Protein AF-A0A6P7FB14-F1 (afdb_monomer_lite)

Foldseek 3Di:
DVVVVVVVVVVVVVVVVVVVVVVVVVVVVVVVVVVVVVVVVVVVVVVVVVVVVVVVVVVVVVVVVVVVVCVVCVQKDKFFDDFDPDQDWVVQQVVVQVCCCPVQVQRFRWDTWHDPDRGIIITGGPDNVSVVVSVVSVVD

Organism: NCBI:txid50390

pLDDT: mean 91.35, std 7.08, range [62.12, 98.44]

Secondary structure (DSSP, 8-state):
-HHHHHHHHHHHHHHHHHHHHHHHHHHHHHHHHHHHHHHHHHHHHHHHHHHHHHHHHHHHHHHHHHHHHHHHHHTEEEEESS------HHHHHHHHHHHHHHHS------SEEEEEETTEEEEE-SSHHHHHHHHHHHT-

Sequence (140 aa):
MMANLTKETQDLKIHVKEIKEEQRQYREKMRELRIELEELRQENGEVRRENEHMKKELEDVKVRLERIDRARKENNVIVQGMTIDTGDRRLLKETMENFMKKELDINIKIEEAVKLGNKTCLVRLPNKEEKIKMFILYNK

Structure (mmCIF, N/CA/C/O backbone):
data_AF-A0A6P7FB14-F1
#
_entry.id   AF-A0A6P7FB14-F1
#
loop_
_atom_site.group_PDB
_atom_site.id
_atom_site.type_symbol
_atom_site.label_atom_id
_atom_site.label_alt_id
_atom_site.label_comp_id
_atom_site.label_asym_id
_atom_site.label_entity_id
_atom_site.label_seq_id
_atom_site.pdbx_PDB_ins_code
_atom_site.Cartn_x
_atom_site.Cartn_y
_atom_site.Cartn_z
_atom_site.occupancy
_atom_site.B_iso_or_equiv
_atom_site.auth_seq_id
_atom_site.auth_comp_id
_atom_site.auth_asym_id
_atom_site.auth_atom_id
_atom_site.pdbx_PDB_model_num
ATOM 1 N N . MET A 1 1 ? 36.687 9.970 -73.208 1.00 66.69 1 MET A N 1
ATOM 2 C CA . MET A 1 1 ? 36.229 8.724 -72.552 1.00 66.69 1 MET A CA 1
ATOM 3 C C . MET A 1 1 ? 37.074 8.384 -71.324 1.00 66.69 1 MET A C 1
ATOM 5 O O . MET A 1 1 ? 36.522 8.387 -70.236 1.00 66.69 1 MET A O 1
ATOM 9 N N . MET A 1 2 ? 38.400 8.213 -71.448 1.00 79.81 2 MET A N 1
ATOM 10 C CA . MET A 1 2 ? 39.277 7.864 -70.308 1.00 79.81 2 MET A CA 1
ATOM 11 C C . MET A 1 2 ? 39.264 8.879 -69.151 1.00 79.81 2 MET A C 1
ATOM 13 O O . MET A 1 2 ? 39.185 8.478 -68.000 1.00 79.81 2 MET A O 1
ATOM 17 N N . ALA A 1 3 ? 39.274 10.188 -69.431 1.00 81.94 3 ALA A N 1
ATOM 18 C CA . ALA A 1 3 ? 39.241 11.214 -68.380 1.00 81.94 3 ALA A CA 1
ATOM 19 C C . ALA A 1 3 ? 37.948 11.191 -67.534 1.00 81.94 3 ALA A C 1
ATOM 21 O O . ALA A 1 3 ? 38.010 11.395 -66.324 1.00 81.94 3 ALA A O 1
ATOM 22 N N . ASN A 1 4 ? 36.796 10.890 -68.150 1.00 87.19 4 ASN A N 1
ATOM 23 C CA . ASN A 1 4 ? 35.517 10.776 -67.437 1.00 87.19 4 ASN A CA 1
ATOM 24 C C . ASN A 1 4 ? 35.500 9.539 -66.534 1.00 87.19 4 ASN A C 1
ATOM 26 O O . ASN A 1 4 ? 35.138 9.650 -65.369 1.00 87.19 4 ASN A O 1
ATOM 30 N N . LEU A 1 5 ? 35.998 8.402 -67.033 1.00 86.62 5 LEU A N 1
ATOM 31 C CA . LEU A 1 5 ? 36.139 7.174 -66.244 1.00 86.62 5 LEU A CA 1
ATOM 32 C C . LEU A 1 5 ? 37.072 7.370 -65.039 1.00 86.62 5 LEU A C 1
ATOM 34 O O . LEU A 1 5 ? 36.790 6.879 -63.946 1.00 86.62 5 LEU A O 1
ATOM 38 N N . THR A 1 6 ? 38.167 8.121 -65.203 1.00 89.50 6 THR A N 1
ATOM 39 C CA . THR A 1 6 ? 39.070 8.454 -64.091 1.00 89.50 6 THR A CA 1
ATOM 40 C C . THR A 1 6 ? 38.369 9.288 -63.021 1.00 89.50 6 THR A C 1
ATOM 42 O O . THR A 1 6 ? 38.543 9.010 -61.834 1.00 89.50 6 THR A O 1
ATOM 45 N N . LYS A 1 7 ? 37.563 10.278 -63.424 1.00 92.44 7 LYS A N 1
ATOM 46 C CA . LYS A 1 7 ? 36.802 11.124 -62.497 1.00 92.44 7 LYS A CA 1
ATOM 47 C C . LYS A 1 7 ? 35.742 10.319 -61.741 1.00 92.44 7 LYS A C 1
ATOM 49 O O . LYS A 1 7 ? 35.744 10.328 -60.518 1.00 92.44 7 LYS A O 1
ATOM 54 N N . GLU A 1 8 ? 34.932 9.534 -62.448 1.00 92.62 8 GLU A N 1
ATOM 55 C CA . GLU A 1 8 ? 33.923 8.654 -61.837 1.00 92.62 8 GLU A CA 1
ATOM 56 C C . GLU A 1 8 ? 34.552 7.667 -60.840 1.00 92.62 8 GLU A C 1
ATOM 58 O O . GLU A 1 8 ? 34.022 7.433 -59.756 1.00 92.62 8 GLU A O 1
ATOM 63 N N . THR A 1 9 ? 35.736 7.134 -61.156 1.00 93.25 9 THR A N 1
ATOM 64 C CA . THR A 1 9 ? 36.476 6.242 -60.249 1.00 93.25 9 THR A CA 1
ATOM 65 C C . THR A 1 9 ? 36.965 6.963 -58.985 1.00 93.25 9 THR A C 1
ATOM 67 O O . THR A 1 9 ? 37.030 6.360 -57.909 1.00 93.25 9 THR A O 1
ATOM 70 N N . GLN A 1 10 ? 37.341 8.241 -59.088 1.00 93.69 10 GLN A N 1
ATOM 71 C CA . GLN A 1 10 ? 37.722 9.059 -57.933 1.00 93.69 10 GLN A CA 1
ATOM 72 C C . GLN A 1 10 ? 36.511 9.387 -57.056 1.00 93.69 10 GLN A C 1
ATOM 74 O O . GLN A 1 10 ? 36.594 9.205 -55.841 1.00 93.69 10 GLN A O 1
ATOM 79 N N . ASP A 1 11 ? 35.390 9.770 -57.664 1.00 95.25 11 ASP A N 1
ATOM 80 C CA . ASP A 1 11 ? 34.144 10.081 -56.956 1.00 95.25 11 ASP A CA 1
ATOM 81 C C . ASP A 1 11 ? 33.617 8.839 -56.213 1.00 95.25 11 ASP A C 1
ATOM 83 O O . ASP A 1 11 ? 33.337 8.887 -55.014 1.00 95.25 11 ASP A O 1
ATOM 87 N N . LEU A 1 12 ? 33.626 7.669 -56.864 1.00 96.00 12 LEU A N 1
ATOM 88 C CA . LEU A 1 12 ? 33.287 6.394 -56.220 1.00 96.00 12 LEU A CA 1
ATOM 89 C C . LEU A 1 12 ? 34.205 6.069 -55.033 1.00 96.00 12 LEU A C 1
ATOM 91 O O . LEU A 1 12 ? 33.738 5.570 -54.009 1.00 96.00 12 LEU A O 1
ATOM 95 N N . LYS A 1 13 ? 35.510 6.357 -55.126 1.00 95.56 13 LYS A N 1
ATOM 96 C CA . LYS A 1 13 ? 36.439 6.163 -53.998 1.00 95.56 13 LYS A CA 1
ATOM 97 C C . LYS A 1 13 ? 36.097 7.053 -52.806 1.00 95.56 13 LYS A C 1
ATOM 99 O O . LYS A 1 13 ? 36.307 6.615 -51.674 1.00 95.56 13 LYS A O 1
ATOM 104 N N . ILE A 1 14 ? 35.628 8.276 -53.046 1.00 96.44 14 ILE A N 1
ATOM 105 C CA . ILE A 1 14 ? 35.207 9.200 -51.988 1.00 96.44 14 ILE A CA 1
ATOM 106 C C . ILE A 1 14 ? 33.951 8.650 -51.312 1.00 96.44 14 ILE A C 1
ATOM 108 O O . ILE A 1 14 ? 33.986 8.401 -50.108 1.00 96.44 14 ILE A O 1
ATOM 112 N N . HIS A 1 15 ? 32.918 8.304 -52.081 1.00 96.88 15 HIS A N 1
ATOM 113 C CA . HIS A 1 15 ? 31.683 7.740 -51.529 1.00 96.88 15 HIS A CA 1
ATOM 114 C C . HIS A 1 15 ? 31.907 6.440 -50.749 1.00 96.88 15 HIS A C 1
ATOM 116 O O . HIS A 1 15 ? 31.348 6.246 -49.673 1.00 96.88 15 HIS A O 1
ATOM 122 N N . VAL A 1 16 ? 32.788 5.554 -51.223 1.00 97.25 16 VAL A N 1
ATOM 123 C CA . VAL A 1 16 ? 33.147 4.331 -50.484 1.00 97.25 16 VAL A CA 1
ATOM 124 C C . VAL A 1 16 ? 33.801 4.652 -49.135 1.00 97.25 16 VAL A C 1
ATOM 126 O O . VAL A 1 16 ? 33.602 3.909 -48.171 1.00 97.25 16 VAL A O 1
ATOM 129 N N . LYS A 1 17 ? 34.595 5.726 -49.038 1.00 96.50 17 LYS A N 1
ATOM 130 C CA . LYS A 1 17 ? 35.179 6.165 -47.760 1.00 96.50 17 LYS A CA 1
ATOM 131 C C . LYS A 1 17 ? 34.114 6.741 -46.830 1.00 96.50 17 LYS A C 1
ATOM 133 O O . LYS A 1 17 ? 34.106 6.365 -45.663 1.00 96.50 17 LYS A O 1
ATOM 138 N N . GLU A 1 18 ? 33.223 7.582 -47.345 1.00 97.75 18 GLU A N 1
ATOM 139 C CA . GLU A 1 18 ? 32.112 8.169 -46.582 1.00 97.75 18 GLU A CA 1
ATOM 140 C C . GLU A 1 18 ? 31.211 7.076 -45.996 1.00 97.75 18 GLU A C 1
ATOM 142 O O . GLU A 1 18 ? 31.022 7.017 -44.783 1.00 97.75 18 GLU A O 1
ATOM 147 N N . ILE A 1 19 ? 30.783 6.114 -46.821 1.00 97.81 19 ILE A N 1
ATOM 148 C CA . ILE A 1 19 ? 29.965 4.972 -46.382 1.00 97.81 19 ILE A CA 1
ATOM 149 C C . ILE A 1 19 ? 30.677 4.162 -45.289 1.00 97.81 19 ILE A C 1
ATOM 151 O O . ILE A 1 19 ? 30.048 3.707 -44.333 1.00 97.81 19 ILE A O 1
ATOM 155 N N . LYS A 1 20 ? 31.995 3.951 -45.403 1.00 97.19 20 LYS A N 1
ATOM 156 C CA . LYS A 1 20 ? 32.762 3.223 -44.377 1.00 97.19 20 LYS A CA 1
ATOM 157 C C . LYS A 1 20 ? 32.795 3.963 -43.045 1.00 97.19 20 LYS A C 1
ATOM 159 O O . LYS A 1 20 ? 32.737 3.305 -42.003 1.00 97.19 20 LYS A O 1
ATOM 164 N N . GLU A 1 21 ? 32.898 5.287 -43.084 1.00 97.62 21 GLU A N 1
ATOM 165 C CA . GLU A 1 21 ? 32.896 6.120 -41.886 1.00 97.62 21 GLU A CA 1
ATOM 166 C C . GLU A 1 21 ? 31.512 6.129 -41.229 1.00 97.62 21 GLU A C 1
ATOM 168 O O . GLU A 1 21 ? 31.399 5.844 -40.039 1.00 97.62 21 GLU A O 1
ATOM 173 N N . GLU A 1 22 ? 30.443 6.297 -42.008 1.00 98.06 22 GLU A N 1
ATOM 174 C CA . GLU A 1 22 ? 29.071 6.178 -41.503 1.00 98.06 22 GLU A CA 1
ATOM 175 C C . GLU A 1 22 ? 28.821 4.806 -40.866 1.00 98.06 22 GLU A C 1
ATOM 177 O O . GLU A 1 22 ? 28.329 4.709 -39.742 1.00 98.06 22 GLU A O 1
ATOM 182 N N . GLN A 1 23 ? 29.232 3.717 -41.526 1.00 97.56 23 GLN A N 1
ATOM 183 C CA . GLN A 1 23 ? 29.123 2.370 -40.959 1.00 97.56 23 GLN A CA 1
ATOM 184 C C . GLN A 1 23 ? 29.887 2.218 -39.640 1.00 97.56 23 GLN A C 1
ATOM 186 O O . GLN A 1 23 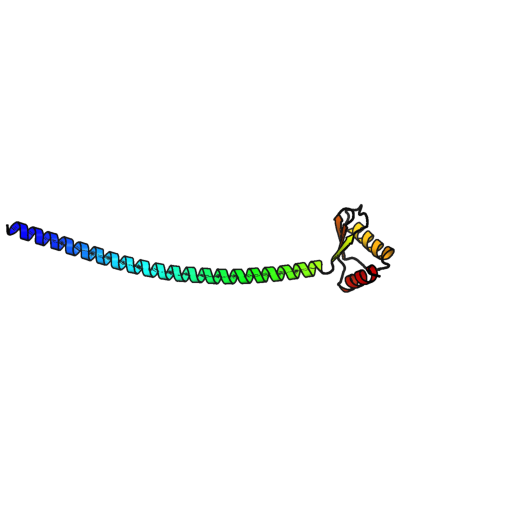? 29.464 1.454 -38.768 1.00 97.56 23 GLN A O 1
ATOM 191 N N . ARG A 1 24 ? 31.027 2.897 -39.482 1.00 97.75 24 ARG A N 1
ATOM 192 C CA . ARG A 1 24 ? 31.775 2.895 -38.223 1.00 97.75 24 ARG A CA 1
ATOM 193 C C . ARG A 1 24 ? 30.991 3.611 -37.127 1.00 97.75 24 ARG A C 1
ATOM 195 O O . ARG A 1 24 ? 30.819 3.024 -36.06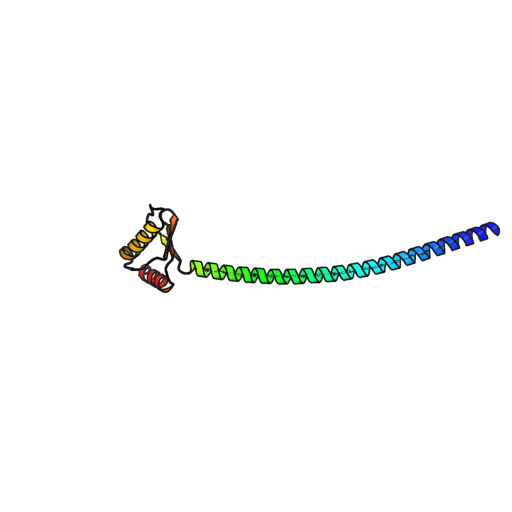1 1.00 97.75 24 ARG A O 1
ATOM 202 N N . GLN A 1 25 ? 30.455 4.792 -37.419 1.00 98.12 25 GLN A N 1
ATOM 203 C CA . GLN A 1 25 ? 29.634 5.555 -36.479 1.00 98.12 25 GLN A CA 1
ATOM 204 C C . GLN A 1 25 ? 28.373 4.780 -36.070 1.00 98.12 25 GLN A C 1
ATOM 206 O O . GLN A 1 25 ? 28.048 4.707 -34.888 1.00 98.12 25 GLN A O 1
ATOM 211 N N . TYR A 1 26 ? 27.696 4.111 -37.010 1.00 98.25 26 TYR A N 1
ATOM 212 C CA . TYR A 1 26 ? 26.548 3.257 -36.685 1.00 98.25 26 TYR A CA 1
ATOM 213 C C . TYR A 1 26 ? 26.926 2.083 -35.774 1.00 98.25 26 TYR A C 1
ATOM 215 O O . TYR A 1 26 ? 26.176 1.753 -34.856 1.00 98.25 26 TYR A O 1
ATOM 223 N N . ARG A 1 27 ? 28.098 1.464 -35.975 1.00 98.00 27 ARG A N 1
ATOM 224 C CA . ARG A 1 27 ? 28.601 0.407 -35.077 1.00 98.00 27 ARG A CA 1
ATOM 225 C C . ARG A 1 27 ? 28.949 0.927 -33.682 1.00 98.00 27 ARG A C 1
ATOM 227 O O . ARG A 1 27 ? 28.874 0.160 -32.726 1.00 98.00 27 ARG A O 1
ATOM 234 N N . GLU A 1 28 ? 29.384 2.175 -33.559 1.00 98.00 28 GLU A N 1
ATOM 235 C CA . GLU A 1 28 ? 29.646 2.821 -32.266 1.00 98.00 28 GLU A CA 1
ATOM 236 C C . GLU A 1 28 ? 28.329 3.115 -31.539 1.00 98.00 28 GLU A C 1
ATOM 238 O O . GLU A 1 28 ? 28.124 2.577 -30.454 1.00 98.00 28 GLU A O 1
ATOM 243 N N . LYS A 1 29 ? 27.364 3.765 -32.201 1.00 98.25 29 LYS A N 1
ATOM 244 C CA . LYS A 1 29 ? 26.019 4.003 -31.644 1.00 98.25 29 LYS A CA 1
ATOM 245 C C . LYS A 1 29 ? 25.301 2.717 -31.231 1.00 98.25 29 LYS A C 1
ATOM 247 O O . LYS A 1 29 ? 24.671 2.655 -30.184 1.00 98.25 29 LYS A O 1
ATOM 252 N N . MET A 1 30 ? 25.417 1.648 -32.025 1.00 97.94 30 MET A N 1
ATOM 253 C CA . MET A 1 30 ? 24.844 0.344 -31.664 1.00 97.94 30 MET A CA 1
ATOM 254 C C . MET A 1 30 ? 25.502 -0.291 -30.436 1.00 97.94 30 MET A C 1
ATOM 256 O O . MET A 1 30 ? 24.868 -1.118 -29.784 1.00 97.94 30 MET A O 1
ATOM 260 N N . ARG A 1 31 ? 26.764 0.033 -30.135 1.00 97.94 31 ARG A N 1
ATOM 261 C CA . ARG A 1 31 ? 27.419 -0.418 -28.900 1.00 97.94 31 ARG A CA 1
ATO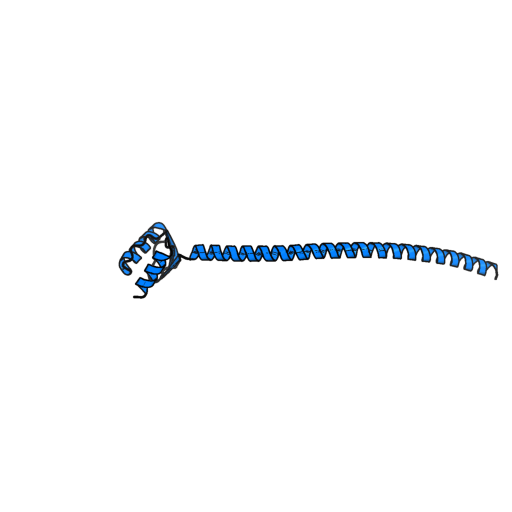M 262 C C . ARG A 1 31 ? 26.932 0.392 -27.706 1.00 97.94 31 ARG A C 1
ATOM 264 O O . ARG A 1 31 ? 26.577 -0.217 -26.707 1.00 97.94 31 ARG A O 1
ATOM 271 N N . GLU A 1 32 ? 26.842 1.710 -27.843 1.00 98.38 32 GLU A N 1
ATOM 272 C CA . GLU A 1 32 ? 26.313 2.606 -26.804 1.00 98.38 32 GLU A CA 1
ATOM 273 C C . GLU A 1 32 ? 24.879 2.226 -26.417 1.00 98.38 32 GLU A C 1
ATOM 275 O O . GLU A 1 32 ? 24.614 1.937 -25.255 1.00 98.38 32 GLU A O 1
ATOM 280 N N . LEU A 1 33 ? 23.989 2.052 -27.401 1.00 98.44 33 LEU A N 1
ATOM 281 C CA . LEU A 1 33 ? 22.604 1.632 -27.155 1.00 98.44 33 LEU A CA 1
ATOM 282 C C . LEU A 1 33 ? 22.489 0.274 -26.449 1.00 98.44 33 LEU A C 1
ATOM 284 O O . LEU A 1 33 ? 21.519 0.029 -25.737 1.00 98.44 33 LEU A O 1
ATOM 288 N N . ARG A 1 34 ? 23.444 -0.643 -26.656 1.00 98.31 34 ARG A N 1
ATOM 289 C CA . ARG A 1 34 ? 23.450 -1.927 -25.935 1.00 98.31 34 ARG A CA 1
ATOM 290 C C . ARG A 1 34 ? 23.810 -1.741 -24.468 1.00 98.31 34 ARG A C 1
ATOM 292 O O . ARG A 1 34 ? 23.192 -2.398 -23.639 1.00 98.31 34 ARG A O 1
ATOM 299 N N . ILE A 1 35 ? 24.768 -0.862 -24.177 1.00 98.25 35 ILE A N 1
ATOM 300 C CA . ILE A 1 35 ? 25.186 -0.539 -22.810 1.00 98.25 35 ILE A CA 1
ATOM 301 C C . ILE A 1 35 ? 24.022 0.118 -22.065 1.00 98.25 35 ILE A C 1
ATOM 303 O O . ILE A 1 35 ? 23.601 -0.400 -21.036 1.00 98.25 35 ILE A O 1
ATOM 307 N N . GLU A 1 36 ? 23.413 1.158 -22.642 1.00 98.44 36 GLU A N 1
ATOM 308 C CA . GLU A 1 36 ? 22.251 1.833 -22.042 1.00 98.44 36 GLU A CA 1
ATOM 309 C C . GLU A 1 36 ? 21.090 0.858 -21.785 1.00 98.44 36 GLU A C 1
ATOM 311 O O . GLU A 1 36 ? 20.412 0.911 -20.760 1.00 98.44 36 GLU A O 1
ATOM 316 N N . LEU A 1 37 ? 20.856 -0.086 -22.701 1.00 98.31 37 LEU A N 1
ATOM 317 C CA . LEU A 1 37 ? 19.800 -1.084 -22.547 1.00 98.31 37 LEU A CA 1
ATOM 318 C C . LEU A 1 37 ? 20.103 -2.105 -21.439 1.00 98.31 37 LEU A C 1
ATOM 320 O O . LEU A 1 37 ? 19.171 -2.613 -20.810 1.00 98.31 37 LEU A O 1
ATOM 324 N N . GLU A 1 38 ? 21.372 -2.430 -21.197 1.00 98.12 38 GLU A N 1
ATOM 325 C CA . GLU A 1 38 ? 21.791 -3.262 -20.065 1.00 98.12 38 GLU A CA 1
ATOM 326 C C . GLU A 1 38 ? 21.637 -2.518 -18.732 1.00 98.12 38 GLU A C 1
ATOM 328 O O . GLU A 1 38 ? 21.064 -3.083 -17.797 1.00 98.12 38 GLU A O 1
ATOM 333 N N . GLU A 1 39 ? 22.034 -1.247 -18.672 1.00 98.38 39 GLU A N 1
ATOM 334 C CA . GLU A 1 39 ? 21.865 -0.384 -17.495 1.00 98.38 39 GLU A CA 1
ATOM 335 C C . GLU A 1 39 ? 20.382 -0.234 -17.127 1.00 98.38 39 GLU A C 1
ATOM 337 O O . GLU A 1 39 ? 19.980 -0.553 -16.007 1.00 98.38 39 GLU A O 1
ATOM 342 N N . LEU A 1 40 ? 19.525 0.097 -18.099 1.00 98.38 40 LEU A N 1
ATOM 343 C CA . LEU A 1 40 ? 18.077 0.199 -17.885 1.00 98.38 40 LEU A CA 1
ATOM 344 C C . LEU A 1 40 ? 17.452 -1.117 -17.406 1.00 98.38 40 LEU A C 1
ATOM 346 O O . LEU A 1 40 ? 16.496 -1.117 -16.626 1.00 98.38 40 LEU A O 1
ATOM 350 N N . ARG A 1 41 ? 17.956 -2.267 -17.870 1.00 98.19 41 ARG A N 1
ATOM 351 C CA . ARG A 1 41 ? 17.493 -3.575 -17.379 1.00 98.19 41 ARG A CA 1
ATOM 352 C C . ARG A 1 41 ? 17.882 -3.793 -15.923 1.00 98.19 41 ARG A C 1
ATOM 354 O O . ARG A 1 41 ? 17.072 -4.346 -15.175 1.00 98.19 41 ARG A O 1
ATOM 361 N N . GLN A 1 42 ? 19.085 -3.380 -15.534 1.00 98.19 42 GLN A N 1
ATOM 362 C CA . GLN A 1 42 ? 19.546 -3.477 -14.157 1.00 98.19 42 GLN A CA 1
ATOM 363 C C . GLN A 1 42 ? 18.717 -2.576 -13.235 1.00 98.19 42 GLN A C 1
ATOM 365 O O . GLN A 1 42 ? 18.165 -3.079 -12.254 1.00 98.19 42 GLN A O 1
ATOM 370 N N . GLU A 1 43 ? 18.543 -1.303 -13.594 1.00 98.19 43 GLU A N 1
ATOM 371 C CA . GLU A 1 43 ? 17.732 -0.341 -12.836 1.00 98.19 43 GLU A CA 1
ATOM 372 C C . GLU A 1 43 ? 16.290 -0.833 -12.663 1.00 98.19 43 GLU A C 1
ATOM 374 O O . GLU A 1 43 ? 15.746 -0.852 -11.560 1.00 98.19 43 GLU A O 1
ATOM 379 N N . ASN A 1 44 ? 15.666 -1.332 -13.733 1.00 98.19 44 ASN A N 1
ATOM 380 C CA . ASN A 1 44 ? 14.314 -1.889 -13.654 1.00 98.19 44 ASN A CA 1
ATOM 381 C C . ASN A 1 44 ? 14.261 -3.128 -12.737 1.00 98.19 44 ASN A C 1
ATOM 383 O O . ASN A 1 44 ? 13.289 -3.342 -12.011 1.00 98.19 44 ASN A O 1
ATOM 387 N N . GLY A 1 45 ? 15.322 -3.940 -12.724 1.00 98.38 45 GLY A N 1
ATOM 388 C CA . GLY A 1 45 ? 15.471 -5.052 -11.787 1.00 98.38 45 GLY A CA 1
ATOM 389 C C . GLY A 1 45 ? 15.562 -4.602 -10.324 1.00 98.38 45 GLY A C 1
ATOM 390 O O . GLY A 1 45 ? 14.974 -5.244 -9.452 1.00 98.38 45 GLY A O 1
ATOM 391 N N . GLU A 1 46 ? 16.263 -3.504 -10.050 1.00 98.31 46 GLU A N 1
ATOM 392 C CA . GLU A 1 46 ? 16.355 -2.885 -8.721 1.00 98.31 46 GLU A CA 1
ATOM 393 C C . GLU A 1 46 ? 15.002 -2.340 -8.267 1.00 98.31 46 GLU A C 1
ATOM 395 O O . GLU A 1 46 ? 14.499 -2.752 -7.221 1.00 98.31 46 GLU A O 1
ATOM 400 N N . VAL A 1 47 ? 14.341 -1.552 -9.117 1.00 98.44 47 VAL A N 1
ATOM 401 C CA . VAL A 1 47 ? 13.003 -1.002 -8.851 1.00 98.44 47 VAL A CA 1
ATOM 402 C C . VAL A 1 47 ? 11.976 -2.107 -8.584 1.00 98.44 47 VAL A C 1
ATOM 404 O O . VAL A 1 47 ? 11.101 -1.964 -7.727 1.00 98.44 47 VAL A O 1
ATOM 407 N N . ARG A 1 48 ? 12.051 -3.244 -9.288 1.00 98.19 48 ARG A N 1
ATOM 408 C CA . ARG A 1 48 ? 11.175 -4.399 -9.014 1.00 98.19 48 ARG A CA 1
ATOM 409 C C . ARG A 1 48 ? 11.415 -4.985 -7.625 1.00 98.19 48 ARG A C 1
ATOM 411 O O . ARG A 1 48 ? 10.444 -5.238 -6.913 1.00 98.19 48 ARG A O 1
ATOM 418 N N . ARG A 1 49 ? 12.678 -5.164 -7.229 1.00 98.06 49 ARG A N 1
ATOM 419 C CA . ARG A 1 49 ? 13.043 -5.679 -5.898 1.00 98.06 49 ARG A CA 1
ATOM 420 C C . ARG A 1 49 ? 12.584 -4.744 -4.783 1.00 98.06 49 ARG A C 1
ATOM 422 O O . ARG A 1 49 ? 11.999 -5.211 -3.808 1.00 98.06 49 ARG A O 1
ATOM 429 N N . GLU A 1 50 ? 12.786 -3.440 -4.942 1.00 98.19 50 GLU A N 1
ATOM 430 C CA . GLU A 1 50 ? 12.309 -2.439 -3.982 1.00 98.19 50 GLU A CA 1
ATOM 431 C C . GLU A 1 50 ? 10.782 -2.456 -3.856 1.00 98.19 50 GLU A C 1
ATOM 433 O O . GLU A 1 50 ? 10.246 -2.471 -2.749 1.00 98.19 50 GLU A O 1
ATOM 438 N N . ASN A 1 51 ? 10.062 -2.551 -4.978 1.00 98.25 51 ASN A N 1
ATOM 439 C CA . ASN A 1 51 ? 8.605 -2.674 -4.962 1.00 98.25 51 ASN A CA 1
ATOM 440 C C . ASN A 1 51 ? 8.117 -3.935 -4.240 1.00 98.25 51 ASN A C 1
ATOM 442 O O . ASN A 1 51 ? 7.118 -3.889 -3.520 1.00 98.25 51 ASN A O 1
ATOM 446 N N . GLU A 1 52 ? 8.786 -5.072 -4.424 1.00 98.19 52 GLU A N 1
ATOM 447 C CA . GLU A 1 52 ? 8.462 -6.302 -3.696 1.00 98.19 52 GLU A CA 1
ATOM 448 C C . GLU A 1 52 ? 8.721 -6.168 -2.193 1.00 98.19 52 GLU A C 1
ATOM 450 O O . GLU A 1 52 ? 7.913 -6.644 -1.393 1.00 98.19 52 GLU A O 1
ATOM 455 N N . HIS A 1 53 ? 9.807 -5.495 -1.805 1.00 98.25 53 HIS A N 1
ATOM 456 C CA . HIS A 1 53 ? 10.107 -5.210 -0.404 1.00 98.25 53 HIS A CA 1
ATOM 457 C C . HIS A 1 53 ? 9.031 -4.323 0.230 1.00 98.25 53 HIS A C 1
ATOM 459 O O . HIS A 1 53 ? 8.423 -4.713 1.226 1.00 98.25 53 HIS A O 1
ATOM 465 N N . MET A 1 54 ? 8.711 -3.189 -0.400 1.00 98.25 54 MET A N 1
ATOM 466 C CA . MET A 1 54 ? 7.683 -2.264 0.089 1.00 98.25 54 MET A CA 1
ATOM 467 C C . MET A 1 54 ? 6.312 -2.936 0.225 1.00 98.25 54 MET A C 1
ATOM 469 O O . MET A 1 54 ? 5.592 -2.689 1.190 1.00 98.25 54 MET A O 1
ATOM 473 N N . LYS A 1 55 ? 5.940 -3.825 -0.707 1.00 98.31 55 LYS A N 1
ATOM 474 C CA . LYS A 1 55 ? 4.690 -4.598 -0.602 1.00 98.31 55 LYS A CA 1
ATOM 475 C C . LYS A 1 55 ? 4.650 -5.477 0.648 1.00 98.31 55 LYS A C 1
ATOM 477 O O . LYS A 1 55 ? 3.601 -5.557 1.282 1.00 98.31 55 LYS A O 1
ATOM 482 N N . LYS A 1 56 ? 5.765 -6.122 1.007 1.00 98.12 56 LYS A N 1
ATOM 483 C CA . LYS A 1 56 ? 5.852 -6.936 2.230 1.00 98.12 56 LYS A CA 1
ATOM 484 C C . LYS A 1 56 ? 5.737 -6.069 3.479 1.00 98.12 56 LYS A C 1
ATOM 486 O O . LYS A 1 56 ? 4.939 -6.385 4.353 1.00 98.12 56 LYS A O 1
ATOM 491 N N . GLU A 1 57 ? 6.456 -4.950 3.525 1.00 98.38 57 GLU A N 1
ATOM 492 C CA . GLU A 1 57 ? 6.382 -4.020 4.658 1.00 98.38 57 GLU A CA 1
ATOM 493 C C . GLU A 1 57 ? 4.971 -3.454 4.854 1.00 98.38 57 GLU A C 1
ATOM 495 O O . GLU A 1 57 ? 4.494 -3.355 5.984 1.00 98.38 57 GLU A O 1
ATOM 500 N N . LEU A 1 58 ? 4.265 -3.131 3.766 1.00 98.25 58 LEU A N 1
ATOM 501 C CA . LEU A 1 58 ? 2.874 -2.683 3.832 1.00 98.25 58 LEU A CA 1
ATOM 502 C C . LEU A 1 58 ? 1.940 -3.756 4.399 1.00 98.25 58 LEU A C 1
ATOM 504 O O . LEU A 1 58 ? 1.083 -3.435 5.225 1.00 98.25 58 LEU A O 1
ATOM 508 N N . GLU A 1 59 ? 2.102 -5.016 3.991 1.00 98.19 59 GLU A N 1
ATOM 509 C CA . GLU A 1 59 ? 1.295 -6.113 4.535 1.00 98.19 59 GLU A CA 1
ATOM 510 C C . GLU A 1 59 ? 1.598 -6.336 6.024 1.00 98.19 59 GLU A C 1
ATOM 512 O O . GLU A 1 59 ? 0.675 -6.465 6.831 1.00 98.19 59 GLU A O 1
ATOM 517 N N . ASP A 1 60 ? 2.867 -6.270 6.429 1.00 98.06 60 ASP A N 1
ATOM 518 C CA . ASP A 1 60 ? 3.258 -6.376 7.837 1.00 98.06 60 ASP A CA 1
ATOM 519 C C . ASP A 1 60 ? 2.661 -5.241 8.681 1.00 98.06 60 ASP A C 1
ATOM 521 O O . ASP A 1 60 ? 2.121 -5.475 9.770 1.00 98.06 60 ASP A O 1
ATOM 525 N N . VAL A 1 61 ? 2.703 -4.002 8.181 1.00 98.06 61 VAL A N 1
ATOM 526 C CA . VAL A 1 61 ? 2.072 -2.848 8.838 1.00 98.06 61 VAL A CA 1
ATOM 527 C C . VAL A 1 61 ? 0.565 -3.052 8.955 1.00 98.06 61 VAL A C 1
ATOM 529 O O . VAL A 1 61 ? 0.004 -2.824 10.029 1.00 98.06 61 VAL A O 1
ATOM 532 N N . LYS A 1 62 ? -0.095 -3.530 7.898 1.00 98.06 62 LYS A N 1
ATOM 533 C CA . LYS A 1 62 ? -1.532 -3.817 7.907 1.00 98.06 62 LYS A CA 1
ATOM 534 C C . LYS A 1 62 ? -1.890 -4.869 8.957 1.00 98.06 62 LYS A C 1
ATOM 536 O O . LYS A 1 62 ? -2.774 -4.629 9.778 1.00 98.06 62 LYS A O 1
ATOM 541 N N . VAL A 1 63 ? -1.158 -5.983 9.016 1.00 97.88 63 VAL A N 1
ATOM 542 C CA . VAL A 1 63 ? -1.360 -7.029 10.033 1.00 97.88 63 VAL A CA 1
ATOM 543 C C . VAL A 1 63 ? -1.161 -6.470 11.444 1.00 97.88 63 VAL A C 1
ATOM 545 O O . VAL A 1 63 ? -1.933 -6.778 12.357 1.00 97.88 63 VAL A O 1
ATOM 548 N N . ARG A 1 64 ? -0.148 -5.623 11.653 1.00 97.69 64 ARG A N 1
ATOM 549 C CA . ARG A 1 64 ? 0.085 -4.966 12.950 1.00 97.69 64 ARG A CA 1
ATOM 550 C C . ARG A 1 64 ? -1.055 -4.023 13.327 1.00 97.69 64 ARG A C 1
ATOM 552 O O . ARG A 1 64 ? -1.494 -4.060 14.477 1.00 97.69 64 ARG A O 1
ATOM 559 N N . LEU A 1 65 ? -1.557 -3.226 12.386 1.00 97.25 65 LEU A N 1
ATOM 560 C CA . LEU A 1 65 ? -2.703 -2.341 12.605 1.00 97.25 65 LEU A CA 1
ATOM 561 C C . LEU A 1 65 ? -3.956 -3.134 12.968 1.00 97.25 65 LEU A C 1
ATOM 563 O O . LEU A 1 65 ? -4.607 -2.812 13.958 1.00 97.25 65 LEU A O 1
ATOM 567 N N . GLU A 1 66 ? -4.246 -4.224 12.258 1.00 96.56 66 GLU A N 1
ATOM 568 C CA . GLU A 1 66 ? -5.376 -5.093 12.591 1.00 96.56 66 GLU A CA 1
ATOM 569 C C . GLU A 1 66 ? -5.268 -5.691 13.998 1.00 96.56 66 GLU A C 1
ATOM 571 O O . GLU A 1 66 ? -6.275 -5.804 14.701 1.00 96.56 66 GLU A O 1
ATOM 576 N N . ARG A 1 67 ? -4.063 -6.086 14.428 1.00 96.31 67 ARG A N 1
ATOM 577 C CA . ARG A 1 67 ? -3.830 -6.588 15.792 1.00 96.31 67 ARG A CA 1
ATOM 578 C C . ARG A 1 67 ? -4.079 -5.502 16.834 1.00 96.31 67 ARG A C 1
ATOM 580 O O . ARG A 1 67 ? -4.747 -5.768 17.830 1.00 96.31 67 ARG A O 1
ATOM 587 N N . ILE A 1 68 ? -3.586 -4.286 16.595 1.00 95.38 68 ILE A N 1
ATOM 588 C CA . ILE A 1 68 ? -3.797 -3.139 17.488 1.00 95.38 68 ILE A CA 1
ATOM 589 C C . ILE A 1 68 ? -5.285 -2.784 17.567 1.00 95.38 68 ILE A C 1
ATOM 591 O O . ILE A 1 68 ? -5.812 -2.592 18.662 1.00 95.38 68 ILE A O 1
ATOM 595 N N . ASP A 1 69 ? -5.983 -2.744 16.435 1.00 94.06 69 ASP A N 1
ATOM 596 C CA . ASP A 1 69 ? -7.413 -2.440 16.389 1.00 94.06 69 ASP A CA 1
ATOM 597 C C . ASP A 1 69 ? -8.258 -3.507 17.083 1.00 94.06 69 ASP A C 1
ATOM 599 O O . ASP A 1 69 ? -9.207 -3.168 17.796 1.00 94.06 69 ASP A O 1
ATOM 603 N N . ARG A 1 70 ? -7.908 -4.791 16.924 1.00 92.69 70 ARG A N 1
ATOM 604 C CA . ARG A 1 70 ? -8.546 -5.884 17.668 1.00 92.69 70 ARG A CA 1
ATOM 605 C C . ARG A 1 70 ? -8.310 -5.740 19.166 1.00 92.69 70 ARG A C 1
ATOM 607 O O . ARG A 1 70 ? -9.281 -5.769 19.913 1.00 92.69 70 ARG A O 1
ATOM 614 N N . ALA A 1 71 ? -7.072 -5.503 19.596 1.00 90.50 71 ALA A N 1
ATOM 615 C CA . ALA A 1 71 ? -6.744 -5.308 21.009 1.00 90.50 71 ALA A CA 1
ATOM 616 C C . ALA A 1 71 ? -7.500 -4.111 21.618 1.00 90.50 71 ALA A C 1
ATOM 618 O O . ALA A 1 71 ? -8.086 -4.222 22.691 1.00 90.50 71 ALA A O 1
ATOM 619 N N . ARG A 1 72 ? -7.591 -2.984 20.896 1.00 88.62 72 ARG A N 1
ATOM 620 C CA . ARG A 1 72 ? -8.351 -1.790 21.321 1.00 88.62 72 ARG A CA 1
ATOM 621 C C . ARG A 1 72 ? -9.854 -2.030 21.469 1.00 88.62 72 ARG A C 1
ATOM 623 O O . ARG A 1 72 ? -10.524 -1.286 22.186 1.00 88.62 72 ARG A O 1
ATOM 630 N N . LYS A 1 73 ? -10.400 -3.009 20.745 1.00 90.88 73 LYS A N 1
ATOM 631 C CA . LYS A 1 73 ? -11.833 -3.336 20.737 1.00 90.88 73 LYS A CA 1
ATOM 632 C C . LYS A 1 73 ? -12.165 -4.595 21.541 1.00 90.88 73 LYS A C 1
ATOM 634 O O . LYS A 1 73 ? -13.347 -4.866 21.744 1.00 90.88 73 LYS A O 1
ATOM 639 N N . GLU A 1 74 ? -11.168 -5.339 22.023 1.00 90.62 74 GLU A N 1
ATOM 640 C CA . GLU A 1 74 ? -11.359 -6.654 22.646 1.00 90.62 74 GLU A CA 1
ATOM 641 C C . GLU A 1 74 ? -12.290 -6.588 23.859 1.00 90.62 74 GLU A C 1
ATOM 643 O O . GLU A 1 74 ? -13.199 -7.411 23.975 1.00 90.62 74 GLU A O 1
ATOM 648 N N . ASN A 1 75 ? -12.143 -5.561 24.698 1.00 92.19 75 ASN A N 1
ATOM 649 C CA . ASN A 1 75 ? -12.945 -5.383 25.913 1.00 92.19 75 ASN A CA 1
ATOM 650 C C . ASN A 1 75 ? -14.124 -4.418 25.731 1.00 92.19 75 ASN A C 1
ATOM 652 O O . ASN A 1 75 ? -14.787 -4.054 26.701 1.00 92.19 75 ASN A O 1
ATOM 656 N N . ASN A 1 76 ? -14.409 -4.002 24.496 1.00 92.69 76 ASN A N 1
ATOM 657 C CA . ASN A 1 76 ? -15.561 -3.156 24.230 1.00 92.69 76 ASN A CA 1
ATOM 658 C C . ASN A 1 76 ? -16.843 -4.000 24.162 1.00 92.69 76 ASN A C 1
ATOM 660 O O . ASN A 1 76 ? -16.846 -5.116 23.624 1.00 92.69 76 ASN A O 1
ATOM 664 N N . VAL A 1 77 ? -17.934 -3.437 24.671 1.00 90.88 77 VAL A N 1
ATOM 665 C CA . VAL A 1 77 ? -19.290 -3.987 24.644 1.00 90.88 77 VAL A CA 1
ATOM 666 C C . VAL A 1 77 ? -20.245 -2.907 24.148 1.00 90.88 77 VAL A C 1
ATOM 668 O O . VAL A 1 77 ? -20.120 -1.738 24.507 1.00 90.88 77 VAL A O 1
ATOM 671 N N . ILE A 1 78 ? -21.190 -3.297 23.298 1.00 91.19 78 ILE A N 1
ATOM 672 C CA . ILE A 1 78 ? -22.284 -2.427 22.873 1.00 91.19 78 ILE A CA 1
ATOM 673 C C . ILE A 1 78 ? -23.467 -2.689 23.795 1.00 91.19 78 ILE A C 1
ATOM 675 O O . ILE A 1 78 ? -23.959 -3.811 23.864 1.00 91.19 78 ILE A O 1
ATOM 679 N N . VAL A 1 79 ? -23.920 -1.648 24.483 1.00 87.62 79 VAL A N 1
ATOM 680 C CA . VAL A 1 79 ? -25.118 -1.679 25.321 1.00 87.62 79 VAL A CA 1
ATOM 681 C C . VAL A 1 79 ? -26.231 -0.950 24.582 1.00 87.62 79 VAL A C 1
ATOM 683 O O . VAL A 1 79 ? -26.054 0.188 24.135 1.00 87.62 79 VAL A O 1
ATOM 686 N N . GLN A 1 80 ? -27.370 -1.619 24.432 1.00 87.75 80 GLN A N 1
ATOM 687 C CA . GLN A 1 80 ? -28.563 -1.089 23.781 1.00 87.75 80 GLN A CA 1
ATOM 688 C C . GLN A 1 80 ? -29.784 -1.236 24.686 1.00 87.75 80 GLN A C 1
ATOM 690 O O . GLN A 1 80 ? -29.811 -2.092 25.564 1.00 87.75 80 GLN A O 1
ATOM 695 N N . GLY A 1 81 ? -30.800 -0.405 24.448 1.00 79.94 81 GLY A N 1
ATOM 696 C CA . GLY A 1 81 ? -32.108 -0.518 25.107 1.00 79.94 81 GLY A CA 1
ATOM 697 C C . GLY A 1 81 ? -32.381 0.529 26.185 1.00 79.94 81 GLY A C 1
ATOM 698 O O . GLY A 1 81 ? -33.532 0.703 26.570 1.00 79.94 81 GLY A O 1
ATOM 699 N N . MET A 1 82 ? -31.370 1.297 26.596 1.00 80.38 82 MET A N 1
ATOM 700 C CA . MET A 1 82 ? -31.531 2.412 27.532 1.00 80.38 82 MET A CA 1
ATOM 701 C C . MET A 1 82 ? -31.466 3.755 26.799 1.00 80.38 82 MET A C 1
ATOM 703 O O . MET A 1 82 ? -30.564 3.966 25.991 1.00 80.38 82 MET A O 1
ATOM 707 N N . THR A 1 83 ? -32.395 4.669 27.087 1.00 84.00 83 THR A N 1
ATOM 708 C CA . THR A 1 83 ? -32.355 6.046 26.570 1.00 84.00 83 THR A CA 1
ATOM 709 C C . THR A 1 83 ? -31.195 6.815 27.207 1.00 84.00 83 THR A C 1
ATOM 711 O O . THR A 1 83 ? -31.019 6.787 28.422 1.00 84.00 83 THR A O 1
ATOM 714 N N . ILE A 1 84 ? -30.381 7.480 26.384 1.00 85.25 84 ILE A N 1
ATOM 715 C CA . ILE A 1 84 ? -29.191 8.216 26.818 1.00 85.25 84 ILE A CA 1
ATOM 716 C C . ILE A 1 84 ? -29.404 9.709 26.573 1.00 85.25 84 ILE A C 1
ATOM 718 O O . ILE A 1 84 ? -29.188 10.197 25.459 1.00 85.25 84 ILE A O 1
ATOM 722 N N . ASP A 1 85 ? -29.746 10.442 27.627 1.00 81.88 85 ASP A N 1
ATOM 723 C CA . ASP A 1 85 ? -30.054 11.878 27.540 1.00 81.88 85 ASP A CA 1
ATOM 724 C C . ASP A 1 85 ? -28.864 12.787 27.878 1.00 81.88 85 ASP A C 1
ATOM 726 O O . ASP A 1 85 ? -28.956 14.008 27.792 1.00 81.88 85 ASP A O 1
ATOM 730 N N . THR A 1 86 ? -27.709 12.200 28.206 1.00 79.62 86 THR A N 1
ATOM 731 C CA . THR A 1 86 ? -26.476 12.937 28.505 1.00 79.62 86 THR A CA 1
ATOM 732 C C . THR A 1 86 ? -25.408 12.727 27.433 1.00 79.62 86 THR A C 1
ATOM 734 O O . THR A 1 86 ? -25.200 11.619 26.934 1.00 79.62 86 THR A O 1
ATOM 737 N N . GLY A 1 87 ? -24.732 13.816 27.060 1.00 77.50 87 GLY A N 1
ATOM 738 C CA . GLY A 1 87 ? -23.518 13.790 26.240 1.00 77.50 87 GLY A CA 1
ATOM 739 C C . GLY A 1 87 ? -22.229 13.794 27.067 1.00 77.50 87 GLY A C 1
ATOM 740 O O . GLY A 1 87 ? -21.149 13.609 26.507 1.00 77.50 87 GLY A O 1
ATOM 741 N N . ASP A 1 88 ? -22.323 14.002 28.384 1.00 87.44 88 ASP A N 1
ATOM 742 C CA . ASP A 1 88 ? -21.159 14.043 29.265 1.00 87.44 88 ASP A CA 1
ATOM 743 C C . ASP A 1 88 ? -20.642 12.623 29.519 1.00 87.44 88 ASP A C 1
ATOM 745 O O . ASP A 1 88 ? -21.362 11.756 30.017 1.00 87.44 88 ASP A O 1
ATOM 749 N N . ARG A 1 89 ? -19.364 12.391 29.203 1.00 85.06 89 ARG A N 1
ATOM 750 C CA . ARG A 1 89 ? -18.705 11.091 29.371 1.00 85.06 89 ARG A CA 1
ATOM 751 C C . ARG A 1 89 ? -18.660 10.620 30.822 1.00 85.06 89 ARG A C 1
ATOM 753 O O . ARG A 1 89 ? -18.739 9.415 31.050 1.00 85.06 89 ARG A O 1
ATOM 760 N N . ARG A 1 90 ? -18.516 11.524 31.798 1.00 87.12 90 ARG A N 1
ATOM 761 C CA . ARG A 1 90 ? -18.444 11.151 33.222 1.00 87.12 90 ARG A CA 1
ATOM 762 C C . ARG A 1 90 ? -19.798 10.666 33.718 1.00 87.12 90 ARG A C 1
ATOM 764 O O . ARG A 1 90 ? -19.895 9.556 34.231 1.00 87.12 90 ARG A O 1
ATOM 771 N N . LEU A 1 91 ? -20.843 11.449 33.456 1.00 88.56 91 LEU A N 1
ATOM 772 C CA . LEU A 1 91 ? -22.217 11.079 33.797 1.00 88.56 91 LEU A CA 1
ATOM 773 C C . LEU A 1 91 ? -22.658 9.819 33.052 1.00 88.56 91 LEU A C 1
ATOM 775 O O . LEU A 1 91 ? -23.318 8.958 33.630 1.00 88.56 91 LEU A O 1
ATOM 779 N N . LEU A 1 92 ? -22.269 9.674 31.782 1.00 89.38 92 LEU A N 1
ATOM 780 C CA . LEU A 1 92 ? -22.567 8.479 30.999 1.00 89.38 92 LEU A CA 1
ATOM 781 C C . LEU A 1 92 ? -21.930 7.233 31.618 1.00 89.38 92 LEU A C 1
ATOM 783 O O . LEU A 1 92 ? -22.590 6.203 31.728 1.00 89.38 92 LEU A O 1
ATOM 787 N N . LYS A 1 93 ? -20.670 7.334 32.047 1.00 91.00 93 LYS A N 1
ATOM 788 C CA . LYS A 1 93 ? -19.961 6.253 32.729 1.00 91.00 93 LYS A CA 1
ATOM 789 C C . LYS A 1 93 ? -20.669 5.850 34.022 1.00 91.00 93 LYS A C 1
ATOM 791 O O . LYS A 1 93 ? -21.002 4.680 34.169 1.00 91.00 93 LYS A O 1
ATOM 796 N N . GLU A 1 94 ? -20.969 6.804 34.901 1.00 89.81 94 GLU A N 1
ATOM 797 C CA . GLU A 1 94 ? -21.697 6.541 36.153 1.00 89.81 94 GLU A CA 1
ATOM 798 C C . GLU A 1 94 ? -23.084 5.935 35.895 1.00 89.81 94 GLU A C 1
ATOM 800 O O . GLU A 1 94 ? -23.514 5.013 36.587 1.00 89.81 94 GLU A O 1
ATOM 805 N N . THR A 1 95 ? -23.782 6.412 34.861 1.00 88.62 95 THR A N 1
ATOM 806 C CA . THR A 1 95 ? -25.086 5.870 34.458 1.00 88.62 95 THR A CA 1
ATOM 807 C C . THR A 1 95 ? -24.961 4.419 33.997 1.00 88.62 95 THR A C 1
ATOM 809 O O . THR A 1 95 ? -25.777 3.592 34.398 1.00 88.62 95 THR A O 1
ATOM 812 N N . MET A 1 96 ? -23.935 4.080 33.205 1.00 87.88 96 MET A N 1
ATOM 813 C CA . MET A 1 96 ? -23.701 2.695 32.778 1.00 87.88 96 MET A CA 1
ATOM 814 C C . MET A 1 96 ? -23.339 1.787 33.956 1.00 87.88 96 MET A C 1
ATOM 816 O O . MET A 1 96 ? -23.853 0.675 34.034 1.00 87.88 96 MET A O 1
ATOM 820 N N . GLU A 1 97 ? -22.482 2.243 34.873 1.00 90.00 97 GLU A N 1
ATOM 821 C CA . GLU A 1 97 ? -22.099 1.467 36.061 1.00 90.00 97 GLU A CA 1
ATOM 822 C C . GLU A 1 97 ? -23.327 1.181 36.941 1.00 90.00 97 GLU A C 1
ATOM 824 O O . GLU A 1 97 ? -23.558 0.043 37.352 1.00 90.00 97 GLU A O 1
ATOM 829 N N . ASN A 1 98 ? -24.179 2.189 37.156 1.00 88.75 98 ASN A N 1
ATOM 830 C CA . ASN A 1 98 ? -25.435 2.032 37.889 1.00 88.75 98 ASN A CA 1
ATOM 831 C C . ASN A 1 98 ? -26.428 1.107 37.174 1.00 88.75 98 ASN A C 1
ATOM 833 O O . ASN A 1 98 ? -27.093 0.312 37.836 1.00 88.75 98 ASN A O 1
ATOM 837 N N . PHE A 1 99 ? -26.533 1.200 35.846 1.00 86.31 99 PHE A N 1
ATOM 838 C CA . PHE A 1 99 ? -27.386 0.327 35.041 1.00 86.31 99 PHE A CA 1
ATOM 839 C C . PHE A 1 99 ? -26.949 -1.137 35.160 1.00 86.31 99 PHE A C 1
ATOM 841 O O . PHE A 1 99 ? -27.767 -1.991 35.486 1.00 86.31 99 PHE A O 1
ATOM 848 N N . MET A 1 100 ? -25.655 -1.427 34.986 1.00 85.88 100 MET A N 1
ATOM 849 C CA . MET A 1 100 ? -25.130 -2.792 35.117 1.00 85.88 100 MET A CA 1
ATOM 850 C C . MET A 1 100 ? -25.341 -3.354 36.525 1.00 85.88 100 MET A C 1
ATOM 852 O O . MET A 1 100 ? -25.703 -4.519 36.676 1.00 85.88 100 MET A O 1
ATOM 856 N N . LYS A 1 101 ? -25.185 -2.518 37.555 1.00 87.62 101 LYS A N 1
ATOM 857 C CA . LYS A 1 101 ? -25.412 -2.935 38.938 1.00 87.62 101 LYS A CA 1
ATOM 858 C C . LYS A 1 101 ? -26.883 -3.223 39.242 1.00 87.62 101 LYS A C 1
ATOM 860 O O . LYS A 1 101 ? -27.163 -4.158 39.977 1.00 87.62 101 LYS A O 1
ATOM 865 N N . LYS A 1 102 ? -27.815 -2.418 38.722 1.00 85.75 102 LYS A N 1
ATOM 866 C CA . LYS A 1 102 ? -29.251 -2.557 39.017 1.00 85.75 102 LYS A CA 1
ATOM 867 C C . LYS A 1 102 ? -29.935 -3.635 38.183 1.00 85.75 102 LYS A C 1
ATOM 869 O O . LYS A 1 102 ? -30.696 -4.415 38.735 1.00 85.75 102 LYS A O 1
ATOM 874 N N . GLU A 1 103 ? -29.674 -3.658 36.880 1.00 81.81 103 GLU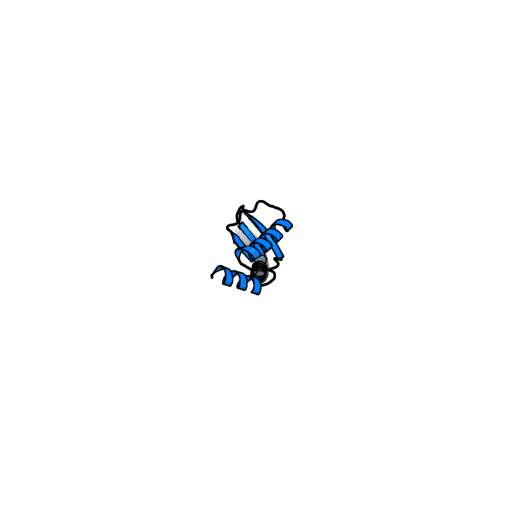 A N 1
ATOM 875 C CA . GLU A 1 103 ? -30.406 -4.516 35.941 1.00 81.81 103 GLU A CA 1
ATOM 876 C C . GLU A 1 103 ? -29.758 -5.890 35.773 1.00 81.81 103 GLU A C 1
ATOM 878 O O . GLU A 1 103 ? -30.452 -6.863 35.500 1.00 81.81 103 GLU A O 1
ATOM 883 N N . LEU A 1 104 ? -28.432 -5.985 35.927 1.00 77.50 104 LEU A N 1
ATOM 884 C CA . LEU A 1 104 ? -27.696 -7.237 35.720 1.00 77.50 104 LEU A CA 1
ATOM 885 C C . LEU A 1 104 ? -27.147 -7.837 37.026 1.00 77.50 104 LEU A C 1
ATOM 887 O O . LEU A 1 104 ? -26.611 -8.940 36.993 1.00 77.50 104 LEU A O 1
ATOM 891 N N . ASP A 1 105 ? -27.257 -7.124 38.155 1.00 82.44 105 ASP A N 1
ATOM 892 C CA . ASP A 1 105 ? -26.591 -7.449 39.432 1.00 82.44 105 ASP A CA 1
ATOM 893 C C . ASP A 1 105 ? -25.060 -7.588 39.288 1.00 82.44 105 ASP A C 1
ATOM 895 O O . ASP A 1 105 ? -24.394 -8.411 39.918 1.00 82.44 105 ASP A O 1
ATOM 899 N N . ILE A 1 106 ? -24.474 -6.770 38.404 1.00 81.75 106 ILE A N 1
ATOM 900 C CA . ILE A 1 106 ? -23.047 -6.812 38.078 1.00 81.75 106 ILE A CA 1
ATOM 901 C C . ILE A 1 106 ? -22.345 -5.563 38.595 1.00 81.75 106 ILE A C 1
ATOM 903 O O . ILE A 1 106 ? -22.572 -4.449 38.125 1.00 81.75 106 ILE A O 1
ATOM 907 N N . ASN A 1 107 ? -21.411 -5.754 39.525 1.00 83.81 107 ASN A N 1
ATOM 908 C CA . ASN A 1 107 ? -20.616 -4.668 40.088 1.00 83.81 107 ASN A CA 1
ATOM 909 C C . ASN A 1 107 ? -19.272 -4.514 39.351 1.00 83.81 107 ASN A C 1
ATOM 911 O O . ASN A 1 107 ? -18.235 -4.959 39.843 1.00 83.81 107 ASN A O 1
ATOM 915 N N . ILE A 1 108 ? -19.293 -3.880 38.173 1.00 83.19 108 ILE A N 1
ATOM 916 C CA . ILE A 1 108 ? -18.096 -3.599 37.360 1.00 83.19 108 ILE A CA 1
ATOM 917 C C . ILE A 1 108 ? -17.788 -2.104 37.344 1.00 83.19 108 ILE A C 1
ATOM 919 O O . ILE A 1 108 ? -18.672 -1.279 37.129 1.00 83.19 108 ILE A O 1
ATOM 923 N N . LYS A 1 109 ? -16.501 -1.764 37.484 1.00 87.94 109 LYS A N 1
ATOM 924 C CA . LYS A 1 109 ? -15.989 -0.433 37.139 1.00 87.94 109 LYS A CA 1
ATOM 925 C C . LYS A 1 109 ? -15.663 -0.378 35.657 1.00 87.94 109 LYS A C 1
ATOM 927 O O . LYS A 1 109 ? -14.825 -1.139 35.175 1.00 87.94 109 LYS A O 1
ATOM 932 N N . ILE A 1 110 ? -16.313 0.529 34.949 1.00 90.56 110 ILE A N 1
ATOM 933 C CA . ILE A 1 110 ? -16.113 0.737 33.518 1.00 90.56 110 ILE A CA 1
ATOM 934 C C . ILE A 1 110 ? -14.862 1.601 33.331 1.00 90.56 110 ILE A C 1
ATOM 936 O O . ILE A 1 110 ? -14.550 2.452 34.162 1.00 90.56 110 ILE A O 1
ATOM 940 N N . GLU A 1 111 ? -14.113 1.426 32.245 1.00 91.25 111 GLU A N 1
ATOM 941 C CA . GLU A 1 111 ? -13.017 2.347 31.927 1.00 91.25 111 GLU A CA 1
ATOM 942 C C . GLU A 1 111 ? -13.561 3.612 31.269 1.00 91.25 111 GLU A C 1
ATOM 944 O O . GLU A 1 111 ? -13.367 4.723 31.770 1.00 91.25 111 GLU A O 1
ATOM 949 N N . GLU A 1 112 ? -14.302 3.421 30.180 1.00 91.12 112 GLU A N 1
ATOM 950 C CA . GLU A 1 112 ? -14.805 4.478 29.314 1.00 91.12 112 GLU A CA 1
ATOM 951 C C . GLU A 1 112 ? -16.206 4.126 28.800 1.00 91.12 112 GLU A C 1
ATOM 953 O O . GLU A 1 112 ? -16.496 2.968 28.497 1.00 91.12 112 GLU A O 1
ATOM 958 N N . ALA A 1 113 ? -17.068 5.133 28.671 1.00 92.06 113 ALA A N 1
ATOM 959 C CA . ALA A 1 113 ? -18.369 5.013 28.028 1.00 92.06 113 ALA A CA 1
ATOM 960 C C . ALA A 1 113 ? -18.510 6.102 26.958 1.00 92.06 113 ALA A C 1
ATOM 962 O O . ALA A 1 113 ? -18.171 7.265 27.192 1.00 92.06 113 ALA A O 1
ATOM 963 N N . VAL A 1 114 ? -19.005 5.727 25.779 1.00 91.88 114 VAL A N 1
ATOM 964 C CA . VAL A 1 114 ? -19.177 6.622 24.631 1.00 91.88 114 VAL A CA 1
ATOM 965 C C . VAL A 1 114 ? -20.571 6.436 24.047 1.00 91.88 114 VAL A C 1
ATOM 967 O O . VAL A 1 114 ? -20.941 5.345 23.616 1.00 91.88 114 VAL A O 1
ATOM 970 N N . LYS A 1 115 ? -21.346 7.522 23.988 1.00 92.19 115 LYS A N 1
ATOM 971 C CA . LYS A 1 115 ? -22.656 7.527 23.333 1.00 92.19 115 LYS A CA 1
ATOM 972 C C . LYS A 1 115 ? -22.463 7.356 21.825 1.00 92.19 115 LYS A C 1
ATOM 974 O O . LYS A 1 115 ? -21.785 8.164 21.196 1.00 92.19 115 LYS A O 1
ATOM 979 N N . LEU A 1 116 ? -23.079 6.322 21.254 1.00 90.44 116 LEU A N 1
ATOM 980 C CA . LEU A 1 116 ? -23.116 6.091 19.805 1.00 90.44 116 LEU A CA 1
ATOM 981 C C . LEU A 1 116 ? -24.451 6.519 19.184 1.00 90.44 116 LEU A C 1
ATOM 983 O O . LEU A 1 116 ? -24.513 6.832 18.002 1.00 90.44 116 LEU A O 1
ATOM 987 N N . GLY A 1 117 ? -25.521 6.544 19.977 1.00 88.69 117 GLY A N 1
ATOM 988 C CA . GLY A 1 117 ? -26.847 6.982 19.554 1.00 88.69 117 GLY A CA 1
ATOM 989 C C . GLY A 1 117 ? -27.775 7.172 20.748 1.00 88.69 117 GLY A C 1
ATOM 990 O O . GLY A 1 117 ? -27.371 6.996 21.895 1.00 88.69 117 GLY A O 1
ATOM 991 N N . ASN A 1 118 ? -29.038 7.512 20.496 1.00 88.00 118 ASN A N 1
ATOM 992 C CA . ASN A 1 118 ? -29.999 7.812 21.569 1.00 88.00 118 ASN A CA 1
ATOM 993 C C . ASN A 1 118 ? -30.321 6.613 22.468 1.00 88.00 118 ASN A C 1
ATOM 995 O O . ASN A 1 118 ? -30.723 6.813 23.607 1.00 88.00 118 ASN A O 1
ATOM 999 N N . LYS A 1 119 ? -30.126 5.387 21.969 1.00 89.62 119 LYS A N 1
ATOM 1000 C CA . LYS A 1 119 ? -30.313 4.145 22.730 1.00 89.62 119 LYS A CA 1
ATOM 1001 C C . LYS A 1 119 ? -29.116 3.196 22.667 1.00 89.62 119 LYS A C 1
ATOM 1003 O O . LYS A 1 119 ? -29.271 2.011 22.946 1.00 89.62 119 LYS A O 1
ATOM 1008 N N . THR A 1 120 ? -27.951 3.696 22.252 1.00 90.56 120 THR A N 1
ATOM 1009 C CA . THR A 1 120 ? -26.766 2.869 21.987 1.00 90.56 120 THR A CA 1
ATOM 1010 C C . THR A 1 120 ? -25.535 3.492 22.626 1.00 90.56 120 THR A C 1
ATOM 1012 O O . THR A 1 120 ? -25.174 4.631 22.316 1.00 90.56 120 THR A O 1
ATOM 1015 N N . CYS A 1 121 ? -24.862 2.724 23.478 1.00 91.06 121 CYS A N 1
ATOM 1016 C CA . CYS A 1 121 ? -23.628 3.100 24.157 1.00 91.06 121 CYS A CA 1
ATOM 1017 C C . CYS A 1 121 ? -22.529 2.077 23.860 1.00 91.06 121 CYS A C 1
ATOM 1019 O O . CYS A 1 121 ? -22.770 0.871 23.890 1.00 91.06 121 CYS A O 1
ATOM 1021 N N . LEU A 1 122 ? -21.317 2.553 23.597 1.00 92.31 122 LEU A N 1
ATOM 1022 C CA . LEU A 1 122 ? -20.109 1.742 23.634 1.00 92.31 122 LEU A CA 1
ATOM 1023 C C . LEU A 1 122 ? -19.510 1.836 25.033 1.00 92.31 122 LEU A C 1
ATOM 1025 O O . LEU A 1 122 ? -19.221 2.930 25.511 1.00 92.31 122 LEU A O 1
ATOM 1029 N N . VAL A 1 123 ? -19.271 0.693 25.655 1.00 92.19 123 VAL A N 1
ATOM 1030 C CA . VAL A 1 123 ? -18.673 0.586 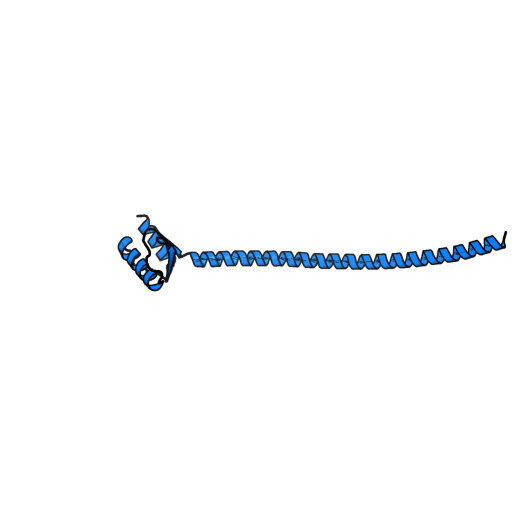26.982 1.00 92.19 123 VAL A CA 1
ATOM 1031 C C . VAL A 1 123 ? -17.358 -0.169 26.869 1.00 92.19 123 VAL A C 1
ATOM 1033 O O . VAL A 1 123 ? -17.329 -1.268 26.318 1.00 92.19 123 VAL A O 1
ATOM 1036 N N . ARG A 1 124 ? -16.266 0.400 27.384 1.00 93.06 124 ARG A N 1
ATOM 1037 C CA . ARG A 1 124 ? -14.978 -0.287 27.514 1.00 93.06 124 ARG A CA 1
ATOM 1038 C C . ARG A 1 124 ? -14.833 -0.847 28.921 1.00 93.06 124 ARG A C 1
ATOM 1040 O O . ARG A 1 124 ? -14.847 -0.098 29.898 1.00 93.06 124 ARG A O 1
ATOM 1047 N N . LEU A 1 125 ? -14.685 -2.162 29.003 1.00 92.44 125 LEU A N 1
ATOM 1048 C CA . LEU A 1 125 ? -14.447 -2.884 30.247 1.00 92.44 125 LEU A CA 1
ATOM 1049 C C . LEU A 1 125 ? -12.940 -2.970 30.542 1.00 92.44 125 LEU A C 1
ATOM 1051 O O . LEU A 1 125 ? -12.142 -2.974 29.602 1.00 92.44 125 LEU A O 1
ATOM 1055 N N . PRO A 1 126 ? -12.542 -3.075 31.821 1.00 89.62 126 PRO A N 1
ATOM 1056 C CA . PRO A 1 126 ? -11.132 -3.078 32.212 1.00 89.62 126 PRO A CA 1
ATOM 1057 C C . PRO A 1 126 ? -10.383 -4.326 31.743 1.00 89.62 126 PRO A C 1
ATOM 1059 O O . PRO A 1 126 ? -9.180 -4.293 31.499 1.00 89.62 126 PRO A O 1
ATOM 1062 N N . ASN A 1 127 ? -11.082 -5.453 31.615 1.00 90.50 127 ASN A N 1
ATOM 1063 C CA . ASN A 1 127 ? -10.483 -6.703 31.183 1.00 90.50 127 ASN A CA 1
ATOM 1064 C C . ASN A 1 127 ? -11.519 -7.630 30.531 1.00 90.50 127 ASN A C 1
ATOM 1066 O O . ASN A 1 127 ? -12.731 -7.389 30.541 1.00 90.50 127 ASN A O 1
ATOM 1070 N N . LYS A 1 128 ? -11.003 -8.717 29.958 1.00 89.50 128 LYS A N 1
ATOM 1071 C CA . LYS A 1 128 ? -11.790 -9.735 29.262 1.00 89.50 128 LYS A CA 1
ATOM 1072 C C . LYS A 1 128 ? -12.658 -10.566 30.205 1.00 89.50 128 LYS A C 1
ATOM 1074 O O . LYS A 1 128 ? -13.720 -11.026 29.798 1.00 89.50 128 LYS A O 1
ATOM 1079 N N . GLU A 1 129 ? -12.227 -10.757 31.447 1.00 88.19 129 GLU A N 1
ATOM 1080 C CA . GLU A 1 129 ? -12.975 -11.528 32.443 1.00 88.19 129 GLU A CA 1
ATOM 1081 C C . GLU A 1 129 ? -14.299 -10.847 32.780 1.00 88.19 129 GLU A C 1
ATOM 1083 O O . GLU A 1 129 ? -15.342 -11.495 32.745 1.00 88.19 129 GLU A O 1
ATOM 1088 N N . GLU A 1 130 ? -14.280 -9.533 33.011 1.00 87.31 130 GLU A N 1
ATOM 1089 C CA . GLU A 1 130 ? -15.493 -8.749 33.250 1.00 87.31 130 GLU A CA 1
ATOM 1090 C C . GLU A 1 130 ? -16.440 -8.794 32.047 1.00 87.31 130 GLU A C 1
ATOM 1092 O O . GLU A 1 130 ? -17.652 -8.948 32.205 1.00 87.31 130 GLU A O 1
ATOM 1097 N N . LYS A 1 131 ? -15.889 -8.768 30.826 1.00 88.69 131 LYS A N 1
ATOM 1098 C CA . LYS A 1 131 ? -16.677 -8.964 29.603 1.00 88.69 131 LYS A CA 1
ATOM 1099 C C . LYS A 1 131 ? -17.364 -10.330 29.590 1.00 88.69 131 LYS A C 1
ATOM 1101 O O . LYS A 1 131 ? -18.561 -10.403 29.332 1.00 88.69 131 LYS A O 1
ATOM 1106 N N . ILE A 1 132 ? -16.635 -11.406 29.882 1.00 87.69 132 ILE A N 1
ATOM 1107 C CA . ILE A 1 132 ? -17.182 -12.771 29.902 1.00 87.69 132 ILE A CA 1
ATOM 1108 C C . ILE A 1 132 ? -18.266 -12.914 30.977 1.00 87.69 132 ILE A C 1
ATOM 1110 O O . ILE A 1 132 ? -19.335 -13.446 30.679 1.00 87.69 132 ILE A O 1
ATOM 1114 N N . LYS A 1 133 ? -18.032 -12.402 32.193 1.00 84.81 133 LYS A N 1
ATOM 1115 C CA . LYS A 1 133 ? -19.032 -12.404 33.275 1.00 84.81 133 LYS A CA 1
ATOM 1116 C C . LYS A 1 133 ? -20.325 -11.721 32.834 1.00 84.81 133 LYS A C 1
ATOM 1118 O O . LYS A 1 133 ? -21.399 -12.288 33.020 1.00 84.81 133 LYS A O 1
ATOM 1123 N N . MET A 1 134 ? -20.214 -10.555 32.192 1.00 82.25 134 MET A N 1
ATOM 1124 C CA . MET A 1 134 ? -21.365 -9.824 31.661 1.00 82.25 134 MET A CA 1
ATOM 1125 C C . MET A 1 134 ? -22.157 -10.646 30.640 1.00 82.25 134 MET A C 1
ATOM 1127 O O . MET A 1 134 ? -23.378 -10.732 30.746 1.00 82.25 134 MET A O 1
ATOM 1131 N N . PHE A 1 135 ? -21.484 -11.291 29.683 1.00 84.19 135 PHE A N 1
ATOM 1132 C CA . PHE A 1 135 ? -22.172 -12.120 28.688 1.00 84.19 135 PHE A CA 1
ATOM 1133 C C . PHE A 1 135 ? -22.844 -13.350 29.301 1.00 84.19 135 PHE A C 1
ATOM 1135 O O . PHE A 1 135 ? -23.954 -13.686 28.899 1.00 84.19 135 PHE A O 1
ATOM 1142 N N . ILE A 1 136 ? -22.208 -14.016 30.266 1.00 83.81 136 ILE A N 1
ATOM 1143 C CA . ILE A 1 136 ? -22.789 -15.200 30.914 1.00 83.81 136 ILE A CA 1
ATOM 1144 C C . ILE A 1 136 ? -24.051 -14.830 31.697 1.00 83.81 136 ILE A C 1
ATOM 1146 O O .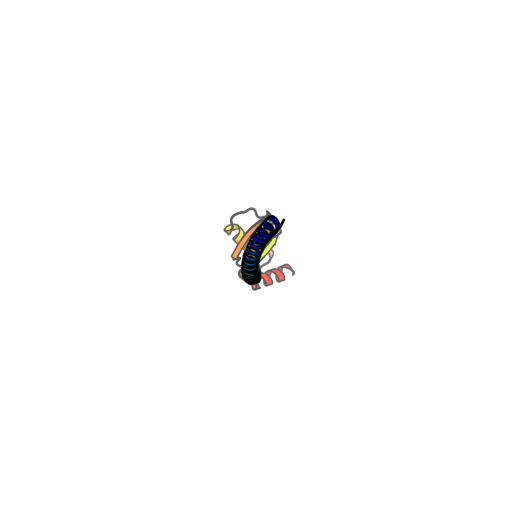 ILE A 1 136 ? -25.041 -15.550 31.621 1.00 83.81 136 ILE A O 1
ATOM 1150 N N . LEU A 1 137 ? -24.022 -13.723 32.441 1.00 77.25 137 LEU A N 1
ATOM 1151 C CA . LEU A 1 137 ? -25.148 -13.298 33.274 1.00 77.25 137 LEU A CA 1
ATOM 1152 C C . LEU A 1 137 ? -26.313 -12.743 32.452 1.00 77.25 137 LEU A C 1
ATOM 1154 O O . LEU A 1 137 ? -27.456 -12.968 32.816 1.00 77.25 137 LEU A O 1
ATOM 1158 N N . TYR A 1 138 ? -26.035 -12.089 31.323 1.00 73.50 138 TYR A N 1
ATOM 1159 C CA . TYR A 1 138 ? -27.080 -11.604 30.419 1.00 73.50 138 TYR A CA 1
ATOM 1160 C C . TYR A 1 138 ? -27.820 -12.726 29.665 1.00 73.50 138 TYR A C 1
ATOM 1162 O O . TYR A 1 138 ? -28.966 -12.542 29.274 1.00 73.50 138 TYR A O 1
ATOM 1170 N N . ASN A 1 139 ? -27.172 -13.872 29.421 1.00 71.56 139 ASN A N 1
ATOM 1171 C CA . ASN A 1 139 ? -27.774 -15.009 28.704 1.00 71.56 139 ASN A CA 1
ATOM 1172 C C . ASN A 1 139 ? -28.434 -16.048 29.635 1.00 71.56 139 ASN A C 1
ATOM 1174 O O . ASN A 1 139 ? -28.765 -17.143 29.177 1.00 71.56 139 ASN A O 1
ATOM 1178 N N . LYS A 1 140 ? -28.576 -15.743 30.927 1.00 62.12 140 LYS A N 1
ATOM 1179 C CA . LYS A 1 140 ? -29.379 -16.533 31.868 1.00 62.12 140 LYS A CA 1
ATOM 1180 C C . LYS A 1 140 ? -30.802 -16.003 31.922 1.00 62.12 140 LYS A C 1
ATOM 1182 O O . LYS A 1 140 ? -31.705 -16.856 32.044 1.00 62.12 140 LYS A O 1
#

Radius of gyration: 41.06 Å; chains: 1; bounding box: 72×31×113 Å